Protein AF-A0A8J5MJW7-F1 (afdb_monomer)

Secondary structure (DSSP, 8-state):
-PPPPP-TT-SSGGGSS-TTS-----TTTTTS-HHHHHHHHHS--------TT-HHHHHHHHHHHHHHHHHS-GGG--

Solvent-accessible surface area (backbone atoms only — not comparable to full-atom values): 5265 Å² total; per-residue (Å²): 135,87,80,77,74,69,41,87,83,45,90,46,81,79,56,28,45,71,67,89,81,49,90,78,76,54,80,89,51,71,85,56,52,76,64,56,52,51,48,42,69,77,52,62,85,87,74,79,91,73,76,79,85,38,72,67,50,54,53,49,53,50,53,52,52,54,52,49,56,74,74,48,65,74,84,78,79,116

pLDDT: mean 82.86, std 11.62, range [46.69, 94.31]

Foldseek 3Di:
DDDADADPPDPDPCNGGDCVVDPDDDPVCPVPDPVVVVVCVVPPDDDPPDDCPDPVNVVVVVVVVVVVPVVDDPV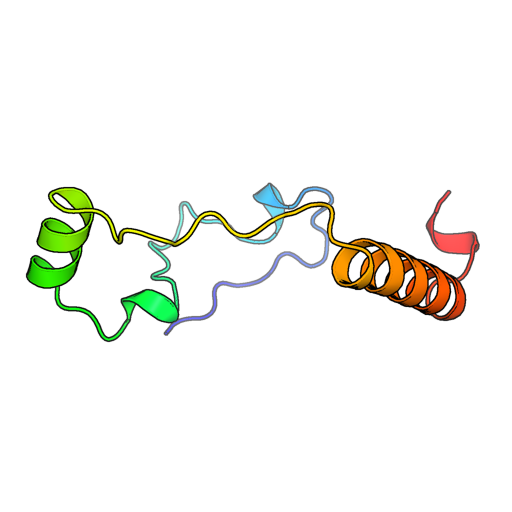PVD

Sequence (78 aa):
MKIPPINVNATKLSELVDLSLEVLEPPLTTSLTSQELRNLKETPMQVPKWPSHTQGVERCVKMVTEAAGHVYSHERRE

Radius of gyration: 19.04 Å; Cα contacts (8 Å, |Δi|>4): 24; chains: 1; bounding box: 39×24×44 Å

Structure (mmCIF, N/CA/C/O backbone):
data_AF-A0A8J5MJW7-F1
#
_entry.id   AF-A0A8J5MJW7-F1
#
loop_
_atom_site.group_PDB
_atom_site.id
_atom_site.type_symbol
_atom_site.label_atom_id
_atom_site.label_alt_id
_atom_site.label_comp_id
_atom_site.label_asym_id
_atom_site.label_entity_id
_atom_site.label_seq_id
_atom_site.pdbx_PDB_ins_code
_atom_site.Cartn_x
_atom_site.Cartn_y
_atom_site.Cartn_z
_atom_site.occupancy
_atom_site.B_iso_or_equiv
_atom_site.auth_seq_id
_atom_site.auth_comp_id
_atom_site.auth_asym_id
_atom_site.auth_atom_id
_atom_site.pdbx_PDB_model_num
ATOM 1 N N . MET A 1 1 ? 4.689 14.921 6.514 1.00 58.22 1 MET A N 1
ATOM 2 C CA . MET A 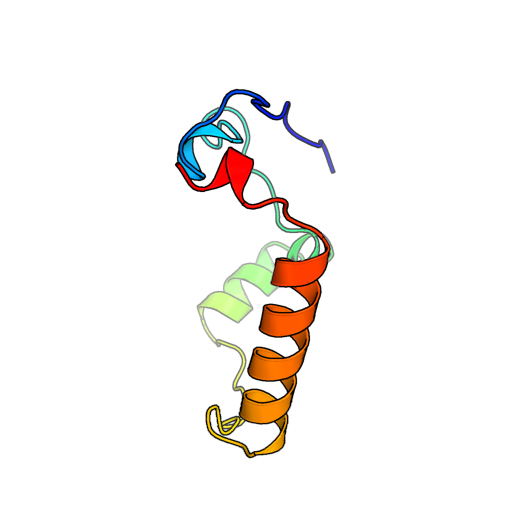1 1 ? 5.035 13.570 6.032 1.00 58.22 1 MET A CA 1
ATOM 3 C C . MET A 1 1 ? 6.502 13.582 5.641 1.00 58.22 1 MET A C 1
ATOM 5 O O . MET A 1 1 ? 6.872 14.385 4.792 1.00 58.22 1 MET A O 1
ATOM 9 N N . LYS A 1 2 ? 7.348 12.797 6.311 1.00 65.69 2 LYS A N 1
ATOM 10 C CA . LYS A 1 2 ? 8.732 12.606 5.867 1.00 65.69 2 LYS A CA 1
ATOM 11 C C . LYS A 1 2 ? 8.739 11.497 4.825 1.00 65.69 2 LYS A C 1
ATOM 13 O O . LYS A 1 2 ? 8.071 10.486 5.012 1.00 65.69 2 LYS A O 1
ATOM 18 N N . ILE A 1 3 ? 9.432 11.726 3.717 1.00 72.44 3 ILE A N 1
ATOM 19 C CA . ILE A 1 3 ? 9.598 10.723 2.669 1.00 72.44 3 ILE A CA 1
ATOM 20 C C . ILE A 1 3 ? 10.910 10.003 2.987 1.00 72.44 3 ILE A C 1
ATOM 22 O O . ILE A 1 3 ? 11.948 10.671 3.014 1.00 72.44 3 ILE A O 1
ATOM 26 N N . PRO A 1 4 ? 10.883 8.693 3.283 1.00 78.31 4 PRO A N 1
ATOM 27 C CA . PRO A 1 4 ? 12.102 7.969 3.591 1.00 78.31 4 PRO A CA 1
ATOM 28 C C . PRO A 1 4 ? 13.004 7.890 2.348 1.00 78.31 4 PRO A C 1
ATOM 30 O O . PRO A 1 4 ? 12.502 7.894 1.218 1.00 78.31 4 PRO A O 1
ATOM 33 N N . PRO A 1 5 ? 14.333 7.832 2.533 1.00 83.75 5 PRO A N 1
ATOM 34 C CA . PRO A 1 5 ? 15.263 7.680 1.424 1.00 83.75 5 PRO A CA 1
ATOM 35 C C . PRO A 1 5 ? 14.984 6.368 0.681 1.00 83.75 5 PRO A C 1
ATOM 37 O O . PRO A 1 5 ? 14.874 5.305 1.291 1.00 83.75 5 PRO A O 1
ATOM 40 N N . ILE A 1 6 ? 14.860 6.460 -0.643 1.00 87.25 6 ILE A N 1
ATOM 41 C CA . ILE A 1 6 ? 14.561 5.320 -1.512 1.00 87.25 6 ILE A CA 1
ATOM 42 C C . ILE A 1 6 ? 15.869 4.671 -1.962 1.00 87.25 6 ILE A C 1
ATOM 44 O O . ILE A 1 6 ? 16.749 5.334 -2.516 1.00 87.25 6 ILE A O 1
ATOM 48 N N . ASN A 1 7 ? 15.972 3.357 -1.780 1.00 89.19 7 ASN A N 1
ATOM 49 C CA . ASN A 1 7 ? 17.051 2.557 -2.337 1.00 89.19 7 ASN A CA 1
A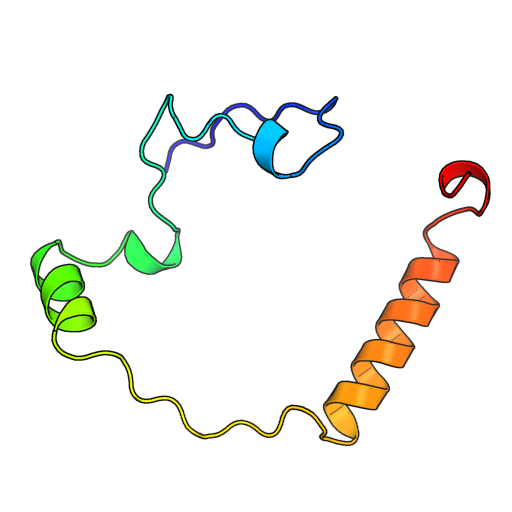TOM 50 C C . ASN A 1 7 ? 16.777 2.266 -3.819 1.00 89.19 7 ASN A C 1
ATOM 52 O O . ASN A 1 7 ? 16.061 1.330 -4.172 1.00 89.19 7 ASN A O 1
ATOM 56 N N . VAL A 1 8 ? 17.379 3.065 -4.698 1.00 89.75 8 VAL A N 1
ATOM 57 C CA . VAL A 1 8 ? 17.241 2.925 -6.160 1.00 89.75 8 VAL A CA 1
ATOM 58 C C . VAL A 1 8 ? 17.838 1.630 -6.719 1.00 89.75 8 VAL A C 1
ATOM 60 O O . VAL A 1 8 ? 17.502 1.245 -7.833 1.00 89.75 8 VAL A O 1
ATOM 63 N N . ASN A 1 9 ? 18.694 0.952 -5.950 1.00 92.12 9 ASN A N 1
ATOM 64 C CA . ASN A 1 9 ? 19.332 -0.307 -6.340 1.00 92.12 9 ASN A CA 1
ATOM 65 C C . ASN A 1 9 ? 18.614 -1.535 -5.757 1.00 92.12 9 ASN A C 1
ATOM 67 O O . ASN A 1 9 ? 19.136 -2.646 -5.837 1.00 92.12 9 ASN A O 1
ATOM 71 N N . ALA A 1 10 ? 17.453 -1.348 -5.125 1.00 90.00 10 ALA A N 1
ATOM 72 C CA . ALA A 1 10 ? 16.696 -2.441 -4.538 1.00 90.00 10 ALA A CA 1
ATOM 73 C C . ALA A 1 10 ? 16.267 -3.446 -5.613 1.00 90.00 10 ALA A C 1
ATOM 75 O O . ALA A 1 10 ? 15.673 -3.085 -6.629 1.00 90.00 10 ALA A O 1
ATOM 76 N N . THR A 1 11 ? 16.527 -4.726 -5.353 1.00 90.31 11 THR A N 1
ATOM 77 C CA . THR A 1 11 ? 16.066 -5.821 -6.225 1.00 90.31 11 THR A CA 1
ATOM 78 C C . THR A 1 11 ? 14.721 -6.377 -5.768 1.00 90.31 11 THR A C 1
ATOM 80 O O . THR A 1 11 ? 13.987 -6.985 -6.545 1.00 90.31 11 THR A O 1
ATOM 83 N N . LYS A 1 12 ? 14.376 -6.142 -4.497 1.00 88.12 12 LYS A N 1
ATOM 84 C CA . LYS A 1 12 ? 13.121 -6.556 -3.872 1.00 88.12 12 LYS A CA 1
ATOM 85 C C . LYS A 1 12 ? 12.393 -5.348 -3.307 1.00 88.12 12 LYS A C 1
ATOM 87 O O . LYS A 1 12 ? 13.007 -4.430 -2.775 1.00 88.12 12 LYS A O 1
ATOM 92 N N . LEU A 1 13 ? 11.062 -5.395 -3.330 1.00 86.81 13 LEU A N 1
ATOM 93 C CA . LEU A 1 13 ? 10.224 -4.317 -2.796 1.00 86.81 13 LEU A CA 1
ATOM 94 C C . LEU A 1 13 ? 10.493 -4.039 -1.306 1.00 86.81 13 LEU A C 1
ATOM 96 O O . LEU A 1 13 ? 10.451 -2.890 -0.882 1.00 86.81 13 LEU A O 1
ATOM 100 N N . SER A 1 14 ? 10.825 -5.071 -0.524 1.00 84.88 14 SER A N 1
ATOM 101 C CA . SER A 1 14 ? 11.180 -4.941 0.896 1.00 84.88 14 SER A CA 1
ATOM 102 C C . SER A 1 14 ? 12.480 -4.173 1.146 1.00 84.88 14 SER A C 1
ATOM 104 O O . SER A 1 14 ? 12.698 -3.706 2.254 1.00 84.88 14 SER A O 1
ATOM 106 N N . GLU A 1 15 ? 13.353 -4.072 0.142 1.00 88.31 15 GLU A N 1
ATOM 107 C CA . GLU A 1 15 ? 14.643 -3.373 0.222 1.00 88.31 15 GLU A CA 1
ATOM 108 C C . GLU A 1 15 ? 14.544 -1.926 -0.280 1.00 88.31 15 GLU A C 1
ATOM 110 O O . GLU A 1 15 ? 15.517 -1.179 -0.183 1.00 88.31 15 GLU A O 1
ATOM 115 N N . LEU A 1 16 ? 13.391 -1.542 -0.845 1.00 88.56 16 LEU A N 1
ATOM 116 C CA . LEU A 1 16 ? 13.166 -0.237 -1.466 1.00 88.56 16 LEU A CA 1
ATOM 117 C C . LEU A 1 16 ? 13.194 0.891 -0.430 1.00 88.56 16 LEU A C 1
ATOM 119 O O . LEU A 1 16 ? 13.688 1.982 -0.706 1.00 88.56 16 LEU A O 1
ATOM 123 N N . VAL A 1 17 ? 12.645 0.619 0.752 1.00 87.25 17 VAL A N 1
ATOM 124 C CA . VAL A 1 17 ? 12.544 1.554 1.870 1.00 87.25 17 VAL A CA 1
ATOM 125 C C . VAL A 1 17 ? 12.781 0.779 3.158 1.00 87.25 17 VAL A C 1
ATOM 127 O O . VAL A 1 17 ? 12.138 -0.243 3.395 1.00 87.25 17 VAL A O 1
ATOM 130 N N . ASP A 1 18 ? 13.667 1.287 4.010 1.00 81.56 18 ASP A N 1
ATOM 131 C CA . ASP A 1 18 ? 13.876 0.722 5.337 1.00 81.56 18 ASP A CA 1
ATOM 132 C C . ASP A 1 18 ? 12.766 1.182 6.297 1.00 81.56 18 ASP A C 1
ATOM 134 O O . ASP A 1 18 ? 12.801 2.275 6.865 1.00 81.56 18 ASP A O 1
ATOM 138 N N . LEU A 1 19 ? 11.754 0.327 6.460 1.00 76.50 19 LEU A N 1
ATOM 139 C CA . LEU A 1 19 ? 10.610 0.556 7.349 1.00 76.50 19 LEU A CA 1
ATOM 140 C C . LEU A 1 19 ? 10.947 0.363 8.837 1.00 76.50 19 LEU A C 1
ATOM 142 O O . LEU A 1 19 ? 10.095 0.612 9.687 1.00 76.50 19 LEU A O 1
ATOM 146 N N . SER A 1 20 ? 12.160 -0.094 9.170 1.00 74.69 20 SER A N 1
ATOM 147 C CA . SER A 1 20 ? 12.605 -0.232 10.562 1.00 74.69 20 SER A CA 1
ATOM 148 C C . SER A 1 20 ? 13.119 1.083 11.153 1.00 74.69 20 SER A C 1
ATOM 150 O O . SER A 1 20 ? 13.111 1.253 12.372 1.00 74.69 20 SER A O 1
ATOM 152 N N . LEU A 1 21 ? 13.522 2.030 10.298 1.00 67.12 21 LEU A N 1
ATOM 153 C CA . LEU A 1 21 ? 14.086 3.317 10.711 1.00 67.12 21 LEU A CA 1
ATOM 154 C C . LEU A 1 21 ? 13.021 4.350 11.084 1.00 67.12 21 LEU A C 1
ATOM 156 O O . LEU A 1 21 ? 13.298 5.247 11.880 1.00 67.12 21 LEU A O 1
ATOM 160 N N . GLU A 1 22 ? 11.815 4.258 10.519 1.00 67.19 22 GLU A N 1
ATOM 161 C CA . GLU A 1 22 ? 10.751 5.225 10.786 1.00 67.19 22 GLU A CA 1
ATOM 162 C C . GLU A 1 22 ? 9.363 4.593 10.600 1.00 67.19 22 GLU A C 1
ATOM 164 O O . GLU A 1 22 ? 9.098 3.888 9.625 1.00 67.19 22 GLU A O 1
ATOM 169 N N . VAL A 1 23 ? 8.448 4.870 11.536 1.00 68.44 23 VAL A N 1
ATOM 170 C CA . VAL A 1 23 ? 7.037 4.488 11.401 1.00 68.44 23 VAL A CA 1
ATOM 171 C C . VAL A 1 23 ? 6.396 5.433 10.387 1.00 68.44 23 VAL A C 1
ATOM 173 O O . VAL A 1 23 ? 6.041 6.565 10.719 1.00 68.44 23 VAL A O 1
ATOM 176 N N . LEU A 1 24 ? 6.285 4.987 9.134 1.00 74.31 24 LEU A N 1
ATOM 177 C CA . LEU A 1 24 ? 5.652 5.772 8.079 1.00 74.31 24 LEU A CA 1
ATOM 178 C C . LEU A 1 24 ? 4.135 5.619 8.149 1.00 74.31 24 LEU A C 1
ATOM 180 O O . LEU A 1 24 ? 3.585 4.548 7.893 1.00 74.31 24 LEU A O 1
ATOM 184 N N . GLU A 1 25 ? 3.456 6.719 8.452 1.00 77.50 25 GLU A N 1
ATOM 185 C CA . GLU A 1 25 ? 2.007 6.764 8.372 1.00 77.50 25 GLU A CA 1
ATOM 186 C C . GLU A 1 25 ? 1.544 6.881 6.903 1.00 77.50 25 GLU A C 1
ATOM 188 O O . GLU A 1 25 ? 2.011 7.774 6.182 1.00 77.50 25 GLU A O 1
ATOM 193 N N . PRO A 1 26 ? 0.628 6.012 6.431 1.00 81.19 26 PRO A N 1
ATOM 194 C CA . PRO A 1 26 ? 0.033 6.148 5.107 1.00 81.19 26 PRO A CA 1
ATOM 195 C C . PRO A 1 26 ? -0.684 7.497 4.948 1.00 81.19 26 PRO A C 1
ATOM 197 O O . PRO A 1 26 ? -1.412 7.893 5.857 1.00 81.19 26 PRO A O 1
ATOM 200 N N . PRO A 1 27 ? -0.611 8.167 3.778 1.00 83.06 27 PRO A N 1
ATOM 201 C CA . PRO A 1 27 ? -1.339 9.418 3.529 1.00 83.06 27 PRO A CA 1
ATOM 202 C C . PRO A 1 27 ? -2.826 9.341 3.893 1.00 83.06 27 PRO A C 1
ATOM 204 O O . PRO A 1 27 ? -3.392 10.298 4.409 1.00 83.06 27 PRO A O 1
ATOM 207 N N . LEU A 1 28 ? -3.432 8.171 3.677 1.00 83.88 28 LEU A N 1
ATOM 208 C CA . LEU A 1 28 ? -4.832 7.899 3.981 1.00 83.88 28 LEU A CA 1
ATOM 209 C C . LEU A 1 28 ? -5.179 8.057 5.469 1.00 83.88 28 LEU A C 1
ATOM 211 O O . LEU A 1 28 ? -6.304 8.428 5.783 1.00 83.88 28 LEU A O 1
ATOM 215 N N . THR A 1 29 ? -4.245 7.764 6.377 1.00 85.94 29 THR A N 1
ATOM 216 C CA . THR A 1 29 ? -4.494 7.828 7.822 1.00 85.94 29 THR A CA 1
ATOM 217 C C . THR A 1 29 ? -3.970 9.104 8.465 1.00 85.94 29 THR A C 1
ATOM 219 O O . THR A 1 29 ? -4.409 9.419 9.560 1.00 85.94 29 THR A O 1
ATOM 222 N N . THR A 1 30 ? -3.140 9.891 7.767 1.00 84.94 30 THR A N 1
ATOM 223 C CA . THR A 1 30 ? -2.533 11.124 8.315 1.00 84.94 30 THR A CA 1
ATOM 224 C C . THR A 1 30 ? -3.524 12.165 8.845 1.00 84.94 30 THR A C 1
ATOM 226 O O . THR A 1 30 ? -3.151 12.999 9.667 1.00 84.94 30 THR A O 1
ATOM 229 N N . SER A 1 31 ? -4.774 12.154 8.376 1.00 89.25 31 SER A N 1
ATOM 230 C CA . SER A 1 31 ? -5.834 13.048 8.856 1.00 89.25 31 SER A CA 1
ATOM 231 C C . SER A 1 31 ? -6.645 12.478 10.023 1.00 89.25 31 SER A C 1
ATOM 233 O O . SER A 1 31 ? -7.514 13.172 10.540 1.00 89.25 31 SER A O 1
ATOM 235 N N . LEU A 1 32 ? -6.418 11.217 10.397 1.00 90.25 32 LEU A N 1
ATOM 236 C CA . LEU A 1 32 ? -7.179 10.506 11.417 1.00 90.25 32 LEU A CA 1
ATOM 237 C C . LEU A 1 32 ? -6.503 10.630 12.779 1.00 90.25 32 LEU A C 1
ATOM 239 O O . LEU A 1 32 ? -5.290 10.507 12.933 1.00 90.25 32 LEU A O 1
ATOM 243 N N . THR A 1 33 ? -7.313 10.814 13.808 1.00 91.38 33 THR A N 1
ATOM 244 C CA . THR A 1 33 ? -6.857 10.750 15.192 1.00 91.38 33 THR A CA 1
ATOM 245 C C . THR A 1 33 ? -6.576 9.306 15.607 1.00 91.38 33 THR A C 1
ATOM 247 O O . THR A 1 33 ? -7.159 8.345 15.099 1.00 91.38 33 THR A O 1
ATOM 250 N N . SER A 1 34 ? -5.739 9.124 16.631 1.00 90.06 34 SER A N 1
ATOM 251 C CA . SER A 1 34 ? -5.465 7.788 17.179 1.00 90.06 34 SER A CA 1
ATOM 252 C C . SER A 1 34 ? -6.719 7.077 17.701 1.00 90.06 34 SER A C 1
ATOM 254 O O . SER A 1 34 ? -6.743 5.848 17.757 1.00 90.06 34 SER A O 1
ATOM 256 N N . GLN A 1 35 ? -7.754 7.826 18.099 1.00 92.19 35 GLN A N 1
ATOM 257 C CA . GLN A 1 35 ? -9.027 7.242 18.515 1.00 92.19 35 GLN A CA 1
ATOM 258 C C . GLN A 1 35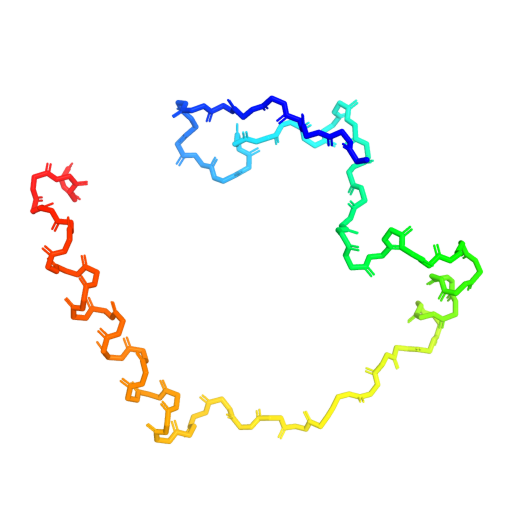 ? -9.832 6.733 17.317 1.00 92.19 35 GLN A C 1
ATOM 260 O O . GLN A 1 35 ? -10.355 5.626 17.375 1.00 92.19 35 GLN A O 1
ATOM 265 N N . GLU A 1 36 ? -9.885 7.485 16.218 1.00 91.81 36 GLU A N 1
ATOM 266 C CA . GLU A 1 36 ? -10.533 7.035 14.979 1.00 91.81 36 GLU A CA 1
ATOM 267 C C . GLU A 1 36 ? -9.845 5.791 14.407 1.00 91.81 36 GLU A C 1
ATOM 269 O O . GLU A 1 36 ? -10.521 4.858 13.979 1.00 91.81 36 GLU A O 1
ATOM 274 N N . LEU A 1 37 ? -8.514 5.715 14.497 1.00 90.44 37 LEU A N 1
ATOM 275 C CA . LEU A 1 37 ? -7.761 4.516 14.120 1.00 90.44 37 LEU A CA 1
ATOM 276 C C . LEU A 1 37 ? -8.109 3.302 14.991 1.00 90.44 37 LEU A C 1
ATOM 278 O O . LEU A 1 37 ? -8.274 2.197 14.472 1.00 90.44 37 LEU A O 1
ATOM 282 N N . ARG A 1 38 ? -8.257 3.491 16.310 1.00 92.44 38 ARG A N 1
ATOM 283 C CA . ARG A 1 38 ? -8.727 2.428 17.214 1.00 92.44 38 ARG A CA 1
ATOM 284 C C . ARG A 1 38 ? -10.147 1.986 16.869 1.00 92.44 38 ARG A C 1
ATOM 286 O O . ARG A 1 38 ? -10.394 0.788 16.769 1.00 92.44 38 ARG A O 1
ATOM 293 N N . ASN A 1 39 ? -11.036 2.934 16.590 1.00 92.69 39 ASN A N 1
ATOM 294 C CA . ASN A 1 39 ? -12.414 2.638 16.213 1.00 92.69 39 ASN A CA 1
ATOM 295 C C . ASN A 1 39 ? -12.491 1.868 14.884 1.00 92.69 39 ASN A C 1
ATOM 297 O O . ASN A 1 39 ? -13.263 0.924 14.791 1.00 92.69 39 ASN A O 1
ATOM 301 N N . LEU A 1 40 ? -11.668 2.204 13.883 1.00 90.19 40 LEU A N 1
ATOM 302 C CA . LEU A 1 40 ? -11.582 1.454 12.619 1.00 90.19 40 LEU A CA 1
ATOM 303 C C . LEU A 1 40 ? -11.052 0.028 12.812 1.00 90.19 40 LEU A C 1
ATOM 305 O O . LEU A 1 40 ? -11.425 -0.876 12.068 1.00 90.19 40 LEU A O 1
ATOM 309 N N . LYS A 1 41 ? -10.182 -0.185 13.806 1.00 88.81 41 LYS A N 1
ATOM 310 C CA . LYS A 1 41 ? -9.699 -1.523 14.166 1.00 88.81 41 LYS A CA 1
ATOM 311 C C . LYS A 1 41 ? -10.801 -2.364 14.815 1.00 88.81 41 LYS A C 1
ATOM 313 O O . LYS A 1 41 ? -10.901 -3.551 14.522 1.00 88.81 41 LYS A O 1
ATOM 318 N N . GLU A 1 42 ? -11.594 -1.768 15.701 1.00 94.31 42 GLU A N 1
ATOM 319 C CA . GLU A 1 42 ? -12.690 -2.449 16.405 1.00 94.31 42 GLU A CA 1
ATOM 320 C C . GLU A 1 42 ? -13.922 -2.644 15.516 1.00 94.31 42 GLU A C 1
ATOM 322 O O . GLU A 1 42 ? -14.592 -3.670 15.587 1.00 94.31 42 GLU A O 1
ATOM 327 N N . THR A 1 43 ? -14.196 -1.672 14.650 1.00 93.44 43 THR A N 1
ATOM 328 C CA . THR A 1 43 ? -15.306 -1.670 13.697 1.00 93.44 43 THR A CA 1
ATOM 329 C C . THR A 1 43 ? -14.762 -1.379 12.297 1.00 93.44 43 THR A C 1
ATOM 331 O O . THR A 1 43 ? -14.736 -0.222 11.866 1.00 93.44 43 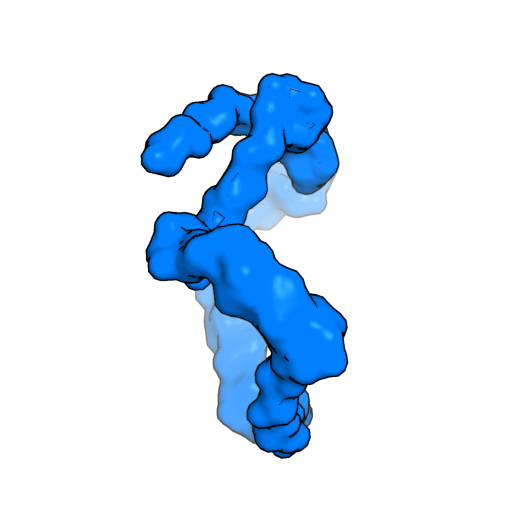THR A O 1
ATOM 334 N N . PRO A 1 44 ? -14.308 -2.417 11.572 1.00 89.25 44 PRO A N 1
ATOM 335 C CA . PRO A 1 44 ? -13.806 -2.259 10.216 1.00 89.25 44 PRO A CA 1
ATOM 336 C C . PRO A 1 44 ? -14.849 -1.658 9.275 1.00 89.25 44 PRO A C 1
ATOM 338 O O . PRO A 1 44 ? -16.053 -1.896 9.405 1.00 89.25 44 PRO A O 1
ATOM 341 N N . MET A 1 45 ? -14.371 -0.914 8.278 1.00 87.19 45 MET A N 1
ATOM 342 C CA . MET A 1 45 ? -15.220 -0.401 7.208 1.00 87.19 45 MET A CA 1
ATOM 343 C C . MET A 1 45 ? -15.880 -1.562 6.456 1.00 87.19 45 MET A C 1
ATOM 345 O O . MET A 1 45 ? -15.200 -2.459 5.957 1.00 87.19 45 MET A O 1
ATOM 349 N N . GLN A 1 46 ? -17.205 -1.513 6.329 1.00 89.94 46 GLN A N 1
ATOM 350 C CA . GLN A 1 46 ? -17.950 -2.459 5.506 1.00 89.94 46 GLN A CA 1
ATOM 351 C C . GLN A 1 46 ? -17.920 -1.999 4.052 1.00 89.94 46 GLN A C 1
ATOM 353 O O . GLN A 1 46 ? -18.507 -0.974 3.703 1.00 89.94 46 GLN A O 1
ATOM 358 N N . VAL A 1 47 ? -17.231 -2.757 3.204 1.00 86.94 47 VAL A N 1
ATOM 359 C CA . VAL A 1 47 ? -17.185 -2.499 1.764 1.00 86.94 47 VAL A CA 1
ATOM 360 C C . VAL A 1 47 ? -18.186 -3.394 1.030 1.00 86.94 47 VAL A C 1
ATOM 362 O O . VAL A 1 47 ? -18.333 -4.570 1.379 1.00 86.94 47 VAL A O 1
ATOM 365 N N . PRO A 1 48 ? -18.885 -2.882 0.002 1.00 88.56 48 PRO A N 1
ATOM 366 C CA . PRO A 1 48 ? -19.685 -3.723 -0.874 1.00 88.56 48 PRO A CA 1
ATOM 367 C C . PRO A 1 48 ? -18.827 -4.815 -1.517 1.00 88.56 48 PRO A C 1
ATOM 369 O O . PRO A 1 48 ? -17.639 -4.622 -1.780 1.00 88.56 48 PRO A O 1
ATOM 372 N N . LYS A 1 49 ? -19.443 -5.954 -1.844 1.00 88.12 49 LYS A N 1
ATOM 373 C CA . LYS A 1 49 ? -18.775 -6.991 -2.633 1.00 88.12 49 LYS A CA 1
ATOM 374 C C . LYS A 1 49 ? -18.580 -6.481 -4.060 1.00 88.12 49 LYS A C 1
ATOM 376 O O . LYS A 1 49 ? -19.464 -6.623 -4.902 1.00 88.12 49 LYS A O 1
ATOM 381 N N . TRP A 1 50 ? -17.431 -5.872 -4.330 1.00 86.38 50 TRP A N 1
ATOM 382 C CA . TRP A 1 50 ? -17.081 -5.450 -5.678 1.00 86.38 50 TRP A CA 1
ATOM 383 C C . TRP A 1 50 ? -16.702 -6.674 -6.520 1.00 86.38 50 TRP A C 1
ATOM 385 O O . TRP A 1 50 ? -15.811 -7.432 -6.130 1.00 86.38 50 TRP A O 1
ATOM 395 N N . PRO A 1 51 ? -17.371 -6.914 -7.659 1.00 85.56 51 PRO A N 1
ATOM 396 C CA . PRO A 1 51 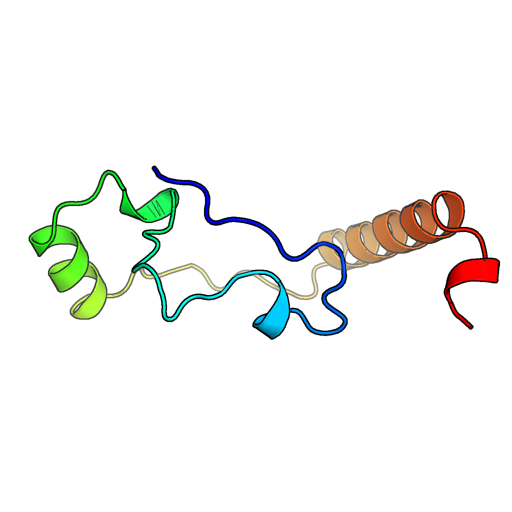? -17.023 -8.025 -8.533 1.00 85.56 51 PRO A CA 1
ATOM 397 C C . PRO A 1 51 ? -15.641 -7.796 -9.160 1.00 85.56 51 PRO A C 1
ATOM 399 O O . PRO A 1 51 ? -15.427 -6.827 -9.885 1.00 85.56 51 PRO A O 1
ATOM 402 N N . SER A 1 52 ? -14.702 -8.709 -8.908 1.00 79.94 52 SER A N 1
ATOM 403 C CA . SER A 1 52 ? -13.341 -8.637 -9.462 1.00 79.94 52 SER A CA 1
ATOM 404 C C . SER A 1 52 ? -13.266 -9.055 -10.937 1.00 79.94 52 SER A C 1
ATOM 406 O O . SER A 1 52 ? -12.387 -8.592 -11.653 1.00 79.94 52 SER A O 1
ATOM 408 N N . HIS A 1 53 ? -14.206 -9.880 -11.411 1.00 85.94 53 HIS A N 1
ATOM 409 C CA . HIS A 1 53 ? -14.233 -10.442 -12.773 1.00 85.94 53 HIS A CA 1
ATOM 410 C C . HIS A 1 53 ? -15.256 -9.747 -13.675 1.00 85.94 53 HIS A C 1
ATOM 412 O O . HIS A 1 53 ? -16.003 -10.384 -14.414 1.00 85.94 53 HIS A O 1
ATOM 418 N N . THR A 1 54 ? -15.369 -8.425 -13.568 1.00 91.38 54 THR A N 1
ATOM 419 C CA . THR A 1 54 ? -16.189 -7.698 -14.540 1.00 91.38 54 THR A CA 1
ATOM 420 C C . THR A 1 54 ? -15.445 -7.599 -15.862 1.00 91.38 54 THR A C 1
ATOM 422 O O . THR A 1 54 ? -14.227 -7.423 -15.893 1.00 91.38 54 THR A O 1
ATOM 425 N N . GLN A 1 55 ? -16.195 -7.609 -16.962 1.00 93.06 55 GLN A N 1
ATOM 426 C CA . GLN A 1 55 ? -15.639 -7.391 -18.298 1.00 93.06 55 GLN A CA 1
ATOM 427 C C . GLN A 1 55 ? -14.837 -6.077 -18.384 1.00 93.06 55 GLN A C 1
ATOM 429 O O . GLN A 1 55 ? -13.843 -5.991 -19.102 1.00 93.06 55 GLN A O 1
ATOM 434 N N . GLY A 1 56 ? -15.248 -5.051 -17.627 1.00 92.56 56 GLY A N 1
ATOM 435 C CA . GLY A 1 56 ? -14.527 -3.783 -17.528 1.00 92.56 56 GLY A CA 1
ATOM 436 C C . GLY A 1 56 ? -13.137 -3.934 -16.906 1.00 92.56 56 GLY A C 1
ATOM 437 O O . GLY A 1 56 ? -12.169 -3.411 -17.458 1.00 92.56 56 GLY A O 1
ATOM 438 N N . VAL A 1 57 ? -13.023 -4.683 -15.803 1.00 90.44 57 VAL A N 1
ATOM 439 C CA . VAL A 1 57 ? -11.733 -4.967 -15.151 1.00 90.44 57 VAL A CA 1
ATOM 440 C C . VAL A 1 57 ? -10.822 -5.758 -16.090 1.00 90.44 57 VAL A C 1
ATOM 442 O O . VAL A 1 57 ? -9.684 -5.350 -16.305 1.00 90.44 57 VAL A O 1
ATOM 445 N N . GLU A 1 58 ? -11.325 -6.821 -16.721 1.00 92.88 58 GLU A N 1
ATOM 446 C CA . GLU A 1 58 ? -10.532 -7.651 -17.641 1.00 92.88 58 GLU A CA 1
ATOM 447 C C . GLU A 1 58 ? -10.027 -6.859 -18.854 1.00 92.88 58 GLU A C 1
ATOM 449 O O . GLU A 1 58 ? -8.852 -6.939 -19.222 1.00 92.88 58 GLU A O 1
ATOM 454 N N . ARG A 1 59 ? -10.889 -6.021 -19.443 1.00 94.25 59 ARG A N 1
ATOM 455 C CA . ARG A 1 59 ? -10.501 -5.136 -20.547 1.00 94.25 59 ARG A CA 1
ATOM 456 C C . ARG A 1 59 ? -9.437 -4.128 -20.112 1.00 94.25 59 ARG A C 1
ATOM 458 O O . ARG A 1 59 ? -8.509 -3.873 -20.875 1.00 94.25 59 ARG A O 1
ATOM 465 N N . CYS A 1 60 ? -9.557 -3.561 -18.911 1.00 93.31 60 CYS A N 1
ATOM 466 C CA . CYS A 1 60 ? -8.581 -2.611 -18.378 1.00 93.31 60 CYS A CA 1
ATOM 467 C C . CYS A 1 60 ? -7.210 -3.268 -18.169 1.00 93.31 60 CYS A C 1
ATOM 469 O O . CYS A 1 60 ? -6.205 -2.743 -18.643 1.00 93.31 60 CYS A O 1
ATOM 471 N N . VAL A 1 61 ? -7.175 -4.459 -17.560 1.00 90.50 61 VAL A N 1
ATOM 472 C CA . VAL A 1 61 ? -5.937 -5.237 -17.371 1.00 90.50 61 VAL A CA 1
ATOM 473 C C . VAL A 1 61 ? -5.250 -5.515 -18.709 1.00 90.50 61 VAL A C 1
ATOM 475 O O . VAL A 1 61 ? -4.038 -5.319 -18.824 1.00 90.50 61 VAL A O 1
ATOM 478 N N . LYS A 1 62 ? -6.013 -5.908 -19.738 1.00 93.44 62 LYS A N 1
ATOM 479 C CA . LYS A 1 62 ? -5.482 -6.110 -21.093 1.00 93.44 62 LYS A CA 1
ATOM 480 C C . LYS A 1 62 ? -4.858 -4.830 -21.658 1.00 93.44 62 LYS A C 1
ATOM 482 O O . LYS A 1 62 ? -3.697 -4.856 -22.051 1.00 93.44 62 LYS A O 1
ATOM 487 N N . MET A 1 63 ? -5.593 -3.715 -21.642 1.00 93.94 63 MET A N 1
ATOM 488 C CA . MET A 1 63 ? -5.105 -2.434 -22.176 1.00 93.94 63 MET A CA 1
ATOM 489 C C . MET A 1 63 ? -3.835 -1.952 -21.462 1.00 93.94 63 MET A C 1
ATOM 491 O O . MET A 1 63 ? -2.894 -1.508 -22.114 1.00 93.94 63 MET A O 1
ATOM 495 N N . VAL A 1 64 ? -3.780 -2.060 -20.130 1.00 90.69 64 VAL A N 1
ATOM 496 C CA . VAL A 1 64 ? -2.597 -1.667 -19.344 1.00 90.69 64 VAL A CA 1
ATOM 497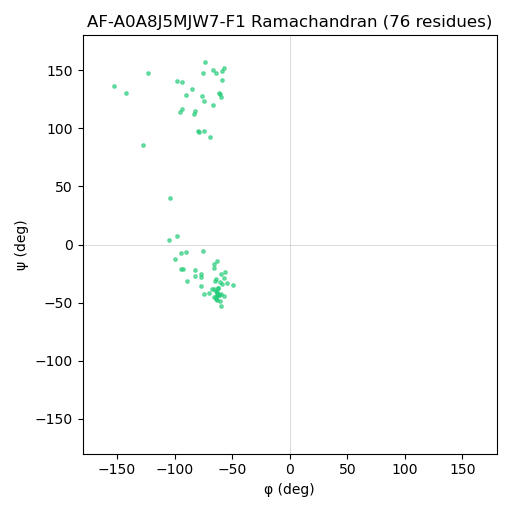 C C . VAL A 1 64 ? -1.406 -2.571 -19.656 1.00 90.69 64 VAL A C 1
ATOM 499 O O . VAL A 1 64 ? -0.283 -2.086 -19.756 1.00 90.69 64 VAL A O 1
ATOM 502 N N . THR A 1 65 ? -1.641 -3.869 -19.855 1.00 90.19 65 THR A N 1
ATOM 503 C CA . THR A 1 65 ? -0.591 -4.833 -20.213 1.00 90.19 65 THR A CA 1
ATOM 504 C C . THR A 1 65 ? -0.011 -4.544 -21.599 1.00 90.19 65 THR A C 1
ATOM 506 O O . THR A 1 65 ? 1.208 -4.518 -21.756 1.00 90.19 65 THR A O 1
ATOM 509 N N . GLU A 1 66 ? -0.868 -4.276 -22.588 1.00 90.44 66 GLU A N 1
ATOM 510 C CA . GLU A 1 66 ? -0.458 -3.875 -23.941 1.00 90.44 66 GLU A CA 1
ATOM 511 C C . GLU A 1 66 ? 0.348 -2.566 -23.900 1.00 90.44 66 GLU A C 1
ATOM 513 O O . GLU A 1 66 ? 1.459 -2.505 -24.425 1.00 90.44 66 GLU A O 1
ATOM 518 N N . ALA A 1 67 ? -0.148 -1.546 -23.191 1.00 88.06 67 ALA A N 1
ATOM 519 C CA . ALA A 1 67 ? 0.547 -0.268 -23.033 1.00 88.06 67 ALA A CA 1
ATOM 520 C C . ALA A 1 67 ? 1.908 -0.414 -22.330 1.0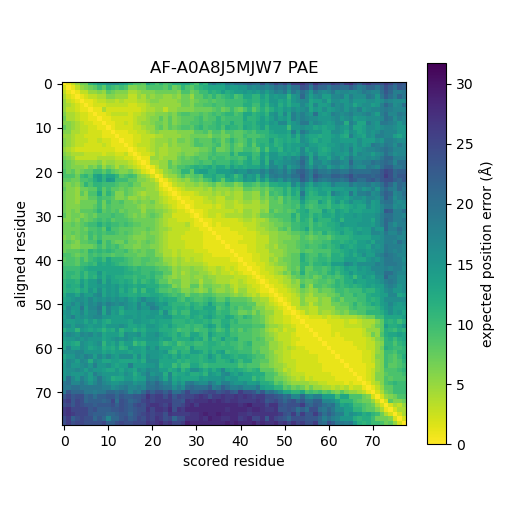0 88.06 67 ALA A C 1
ATOM 522 O O . ALA A 1 67 ? 2.901 0.164 -22.774 1.00 88.06 67 ALA A O 1
ATOM 523 N N . ALA A 1 68 ? 1.985 -1.214 -21.264 1.00 84.19 68 ALA A N 1
ATOM 524 C CA . ALA A 1 68 ? 3.237 -1.481 -20.561 1.00 84.19 68 ALA A CA 1
ATOM 525 C C . ALA A 1 68 ? 4.263 -2.182 -21.465 1.00 84.19 68 ALA A C 1
ATOM 527 O O . ALA A 1 68 ? 5.449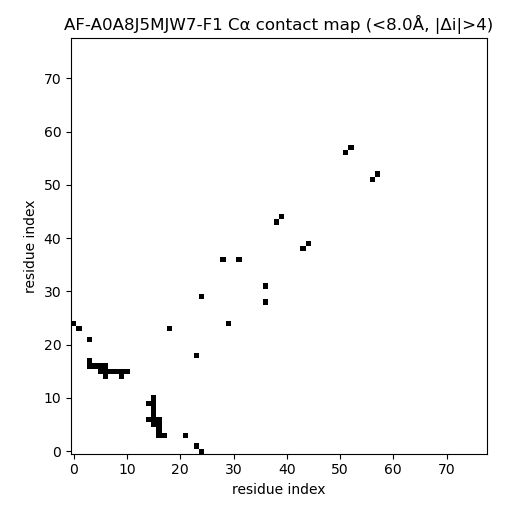 -1.863 -21.402 1.00 84.19 68 ALA A O 1
ATOM 528 N N . GLY A 1 69 ? 3.811 -3.090 -22.337 1.00 80.06 69 GLY A N 1
ATOM 529 C CA . GLY A 1 69 ? 4.653 -3.740 -23.343 1.00 80.06 69 GLY A CA 1
ATOM 530 C C . GLY A 1 69 ? 5.219 -2.781 -24.395 1.00 80.06 69 GLY A C 1
ATOM 531 O O . GLY A 1 69 ? 6.320 -3.007 -24.882 1.00 80.06 69 GLY A O 1
ATOM 532 N N . HIS A 1 70 ? 4.514 -1.693 -24.718 1.00 78.94 70 HIS A N 1
ATOM 533 C CA . HIS A 1 70 ? 5.011 -0.670 -25.644 1.00 78.94 70 HIS A CA 1
ATOM 534 C C . HIS A 1 70 ? 6.047 0.277 -25.019 1.00 78.94 70 HIS A C 1
ATOM 536 O O . HIS A 1 70 ? 6.888 0.811 -25.738 1.00 78.94 70 HIS A O 1
ATOM 542 N N . VAL A 1 71 ? 5.990 0.500 -23.700 1.00 67.81 71 VAL A N 1
ATOM 543 C CA . VAL A 1 71 ? 6.905 1.412 -22.985 1.00 67.81 71 VAL A CA 1
ATOM 544 C C . VAL A 1 71 ? 8.180 0.701 -22.507 1.00 67.81 71 VAL A C 1
ATOM 546 O O . VAL A 1 71 ? 9.240 1.321 -22.454 1.00 67.81 71 VAL A O 1
ATOM 549 N N . TYR A 1 72 ? 8.109 -0.592 -22.176 1.00 58.06 72 TYR A N 1
ATOM 550 C CA . TYR A 1 72 ? 9.267 -1.385 -21.746 1.00 58.06 72 TYR A CA 1
ATOM 551 C C . TYR A 1 72 ? 9.893 -2.150 -22.921 1.00 58.06 72 TYR A C 1
ATOM 553 O O . TYR A 1 72 ? 9.286 -3.078 -23.453 1.00 58.06 72 TYR A O 1
ATOM 561 N N . SER A 1 73 ? 11.130 -1.807 -23.298 1.00 56.44 73 SER A N 1
ATOM 562 C CA . SER A 1 73 ? 11.903 -2.579 -24.278 1.00 56.44 73 SER A CA 1
ATOM 563 C C . SER A 1 73 ? 12.219 -3.990 -23.760 1.00 56.44 73 SER A C 1
ATOM 565 O O . SER A 1 73 ? 12.406 -4.213 -22.562 1.00 56.44 73 SER A O 1
ATOM 567 N N . HIS A 1 74 ? 12.279 -4.955 -24.683 1.00 55.47 74 HIS A N 1
ATOM 568 C CA . HIS A 1 74 ? 12.539 -6.374 -24.398 1.00 55.47 74 HIS A CA 1
ATOM 569 C C . HIS A 1 74 ? 13.867 -6.608 -23.650 1.00 55.47 74 HIS A C 1
ATOM 571 O O . HIS A 1 74 ? 13.966 -7.529 -22.850 1.00 55.47 74 HIS A O 1
ATOM 577 N N . GLU A 1 75 ? 14.854 -5.728 -23.845 1.00 58.31 75 GLU A N 1
ATOM 578 C CA . GLU A 1 75 ? 16.211 -5.827 -23.283 1.00 58.31 75 GLU A CA 1
ATOM 579 C C . GLU A 1 75 ? 16.297 -5.783 -21.749 1.00 58.31 75 GLU A C 1
ATOM 581 O O . GLU A 1 75 ? 17.347 -6.093 -21.205 1.00 58.31 75 GLU A O 1
ATOM 586 N N . ARG A 1 76 ? 15.235 -5.379 -21.037 1.00 53.41 76 ARG A N 1
ATOM 587 C CA . ARG A 1 76 ? 15.234 -5.295 -19.561 1.00 53.41 76 ARG A CA 1
ATOM 588 C C . ARG A 1 76 ? 14.453 -6.413 -18.861 1.00 53.41 76 ARG A C 1
ATOM 590 O O . ARG A 1 76 ? 14.256 -6.331 -17.651 1.00 53.41 76 ARG A O 1
ATOM 597 N N . ARG A 1 77 ? 13.927 -7.390 -19.611 1.00 56.41 77 ARG A N 1
ATOM 598 C CA . ARG A 1 77 ? 13.216 -8.559 -19.051 1.00 56.41 77 ARG A CA 1
ATOM 599 C C . ARG A 1 77 ? 14.110 -9.786 -18.850 1.00 56.41 77 ARG A C 1
ATOM 601 O O . ARG A 1 77 ? 13.715 -10.645 -18.066 1.00 56.41 77 ARG A O 1
ATOM 608 N N . GLU A 1 78 ? 15.242 -9.846 -19.546 1.00 46.69 78 GLU A N 1
ATOM 609 C CA . GLU A 1 78 ? 16.317 -10.841 -19.381 1.00 46.69 78 GLU A CA 1
ATOM 610 C C . GLU A 1 78 ? 17.348 -10.347 -18.354 1.00 46.69 78 GLU A C 1
ATOM 612 O O . GLU A 1 78 ? 17.930 -11.199 -17.646 1.00 46.69 78 GLU A O 1
#

Organism: Homarus americanus (NCBI:txid6706)

Mean predicted aligned error: 10.88 Å